Protein AF-A0A7J9QDY3-F1 (afdb_monomer)

Radius of gyration: 29.91 Å; Cα contacts (8 Å, |Δi|>4): 27; chains: 1; bounding box: 57×31×80 Å

Structure (mmCIF, N/CA/C/O backbone):
data_AF-A0A7J9QDY3-F1
#
_entry.id   AF-A0A7J9QDY3-F1
#
loop_
_atom_site.group_PDB
_atom_site.id
_atom_site.type_symbol
_atom_site.label_atom_id
_atom_site.label_alt_id
_atom_site.label_comp_id
_atom_site.label_asym_id
_atom_site.label_entity_id
_atom_site.label_seq_id
_atom_site.pdbx_PDB_ins_code
_atom_site.Cartn_x
_atom_site.Cartn_y
_atom_site.Cartn_z
_atom_site.occupancy
_atom_site.B_iso_or_equiv
_atom_site.auth_seq_id
_atom_site.auth_comp_id
_atom_site.auth_asym_id
_atom_site.auth_atom_id
_atom_site.pdbx_PDB_model_num
ATOM 1 N N . ARG A 1 1 ? -30.553 -2.509 50.606 1.00 53.34 1 ARG A N 1
ATOM 2 C CA . ARG A 1 1 ? -30.031 -3.260 49.439 1.00 53.34 1 ARG A CA 1
ATOM 3 C C . ARG A 1 1 ? -28.669 -3.853 49.769 1.00 53.34 1 ARG A C 1
ATOM 5 O O . ARG A 1 1 ? -28.569 -5.061 49.696 1.00 53.34 1 ARG A O 1
ATOM 12 N N . GLU A 1 2 ? -27.708 -3.071 50.262 1.00 62.19 2 GLU A N 1
ATOM 13 C CA . GLU A 1 2 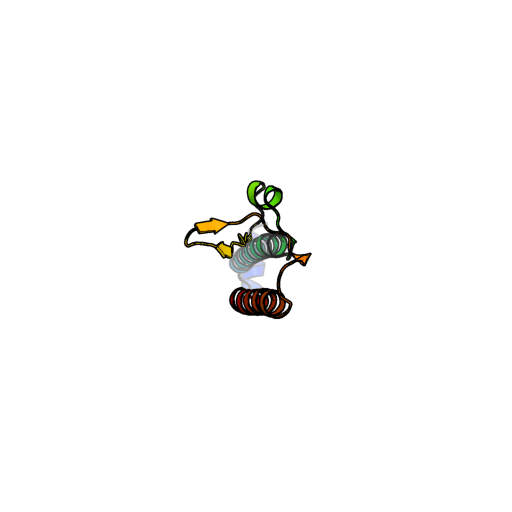? -26.379 -3.559 50.695 1.00 62.19 2 GLU A CA 1
ATOM 14 C C . GLU A 1 2 ? -26.407 -4.753 51.667 1.00 62.19 2 GLU A C 1
ATOM 16 O O . GLU A 1 2 ? -25.719 -5.731 51.422 1.00 62.19 2 GLU A O 1
ATOM 21 N N . LYS A 1 3 ? -27.265 -4.745 52.703 1.00 65.31 3 LYS A N 1
ATOM 22 C CA . LYS A 1 3 ? -27.386 -5.889 53.636 1.00 65.31 3 LYS A CA 1
ATOM 23 C C . LYS A 1 3 ? -27.796 -7.211 52.972 1.00 65.31 3 LYS A C 1
ATOM 25 O O . LYS A 1 3 ? -27.319 -8.258 53.372 1.00 65.31 3 LYS A O 1
ATOM 30 N N . VAL A 1 4 ? -28.653 -7.148 51.951 1.00 66.69 4 VAL A N 1
ATOM 31 C CA . VAL A 1 4 ? -29.114 -8.338 51.215 1.00 66.69 4 VAL A CA 1
ATOM 32 C C . VAL A 1 4 ? -28.005 -8.865 50.304 1.00 66.69 4 VAL A C 1
ATOM 34 O O . VAL A 1 4 ? -27.864 -10.068 50.149 1.00 66.69 4 VAL A O 1
ATOM 37 N N . PHE A 1 5 ? -27.192 -7.976 49.725 1.00 64.31 5 PHE A N 1
ATOM 38 C CA . PHE A 1 5 ? -26.036 -8.373 48.918 1.00 64.31 5 PHE A CA 1
ATOM 39 C C . PHE A 1 5 ? -24.945 -9.037 49.766 1.00 64.31 5 PHE A C 1
ATOM 41 O O . PHE A 1 5 ? -24.436 -10.075 49.361 1.00 64.31 5 PHE A O 1
ATOM 48 N N . ALA A 1 6 ? -24.663 -8.503 50.959 1.00 68.44 6 ALA A N 1
ATOM 49 C CA . ALA A 1 6 ? -23.674 -9.071 51.877 1.00 68.44 6 ALA A CA 1
ATOM 50 C C . ALA A 1 6 ? -24.055 -10.483 52.371 1.00 68.44 6 ALA A C 1
ATOM 52 O O . ALA A 1 6 ? -23.212 -11.373 52.399 1.00 68.44 6 ALA A O 1
ATOM 53 N N . GLU A 1 7 ? -25.331 -10.719 52.700 1.00 68.94 7 GLU A N 1
ATOM 54 C C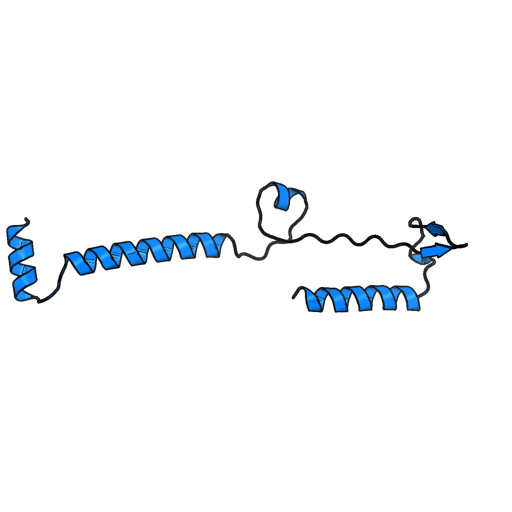A . GLU A 1 7 ? -25.815 -12.049 53.114 1.00 68.94 7 GLU A CA 1
ATOM 55 C C . GLU A 1 7 ? -25.747 -13.087 51.975 1.00 68.94 7 GLU A C 1
ATOM 57 O O . GLU A 1 7 ? -25.473 -14.263 52.214 1.00 68.94 7 GLU A O 1
ATOM 62 N N . ILE A 1 8 ? -25.968 -12.667 50.724 1.00 67.06 8 ILE A N 1
ATOM 63 C CA . ILE A 1 8 ? -25.880 -13.544 49.542 1.00 67.06 8 ILE A CA 1
ATOM 64 C C . ILE A 1 8 ? -24.416 -13.853 49.190 1.00 67.06 8 ILE A C 1
ATOM 66 O O . ILE A 1 8 ? -24.099 -14.970 48.780 1.00 67.06 8 ILE A O 1
ATOM 70 N N . GLU A 1 9 ? -23.516 -12.887 49.353 1.00 64.12 9 GLU A N 1
ATOM 71 C CA . GLU A 1 9 ? -22.070 -13.025 49.142 1.00 64.12 9 GLU A CA 1
ATOM 72 C C . GLU A 1 9 ? -21.448 -14.030 50.127 1.00 64.12 9 GLU A C 1
ATOM 74 O O . GLU A 1 9 ? -20.722 -14.937 49.714 1.00 64.12 9 GLU A O 1
ATOM 79 N N . GLU A 1 10 ? -21.839 -13.964 51.403 1.00 69.12 10 GLU A N 1
ATOM 80 C CA . GLU A 1 10 ? -21.402 -14.902 52.446 1.00 69.12 10 GLU A CA 1
ATOM 81 C C . GLU A 1 10 ? -21.913 -16.339 52.211 1.00 69.12 10 GLU A C 1
ATOM 83 O O . GLU A 1 10 ? -21.178 -17.302 52.428 1.00 69.12 10 GLU A O 1
ATOM 88 N N . GLN A 1 11 ? -23.144 -16.507 51.709 1.00 68.81 11 GLN A N 1
ATOM 89 C CA . GLN A 1 11 ? -23.721 -17.830 51.410 1.00 68.81 11 GLN A CA 1
ATOM 90 C C . GLN A 1 11 ? -23.222 -18.455 50.102 1.00 68.81 11 GLN A C 1
ATOM 92 O O . GLN A 1 11 ? -23.187 -19.679 49.980 1.00 68.81 11 GLN A O 1
ATOM 97 N N . SER A 1 12 ? -22.880 -17.639 49.104 1.00 69.44 12 SER A N 1
ATOM 98 C CA . SER A 1 12 ? -22.471 -18.119 47.778 1.00 69.44 12 SER A CA 1
ATOM 99 C C . SER A 1 12 ? -20.959 -18.301 47.637 1.00 69.44 12 SER A C 1
ATOM 101 O O . SER A 1 12 ? -20.521 -19.014 46.734 1.00 69.44 12 SER A O 1
ATOM 103 N N . GLY A 1 13 ? -20.157 -17.674 48.508 1.00 70.88 13 GLY A N 1
ATOM 104 C CA . GLY A 1 13 ? -18.694 -17.657 48.402 1.00 70.88 13 GLY A CA 1
ATOM 105 C C . GLY A 1 13 ? -18.181 -16.880 47.182 1.00 70.88 13 GLY A C 1
ATOM 106 O O . GLY A 1 13 ? -17.017 -17.021 46.805 1.00 70.88 13 GLY A O 1
ATOM 107 N N . VAL A 1 14 ? -19.051 -16.098 46.536 1.00 73.25 14 VAL A N 1
ATOM 108 C CA . VAL A 1 14 ? -18.746 -15.336 45.324 1.00 73.25 14 VAL A CA 1
ATOM 109 C C . VAL A 1 14 ? -18.500 -13.885 45.699 1.00 73.25 14 VAL A C 1
ATOM 111 O O . VAL A 1 14 ? -19.428 -13.192 46.088 1.00 73.25 14 VAL A O 1
ATOM 114 N N . ASP A 1 15 ? -17.266 -13.428 45.507 1.00 81.50 15 ASP A N 1
ATOM 115 C CA . ASP A 1 15 ? -16.874 -12.025 45.652 1.00 81.50 15 ASP A CA 1
ATOM 116 C C . ASP A 1 15 ? -17.449 -11.198 44.485 1.00 81.50 15 ASP A C 1
ATOM 118 O O . ASP A 1 15 ? -16.925 -11.200 43.361 1.00 81.50 15 ASP A O 1
ATOM 122 N N . PHE A 1 16 ? -18.577 -10.531 44.733 1.00 80.06 16 PHE A N 1
ATOM 123 C CA . PHE A 1 16 ? -19.292 -9.726 43.744 1.00 80.06 16 PHE A CA 1
ATOM 124 C C . PHE A 1 16 ? -18.505 -8.482 43.351 1.00 80.06 16 PHE A C 1
ATOM 126 O O . PHE A 1 16 ? -18.615 -8.028 42.207 1.00 80.06 16 PHE A O 1
ATOM 133 N N . GLN A 1 17 ? -17.696 -7.947 44.265 1.00 82.06 17 GLN A N 1
ATOM 134 C CA . GLN A 1 17 ? -16.837 -6.805 43.992 1.00 82.06 17 GLN A CA 1
ATOM 135 C C . GLN A 1 17 ? -15.775 -7.181 42.956 1.00 82.06 17 GLN A C 1
ATOM 137 O O . GLN A 1 17 ? -15.678 -6.536 41.910 1.00 82.06 17 GLN A O 1
ATOM 142 N N . LYS A 1 18 ? -15.088 -8.306 43.159 1.00 86.19 18 LYS A N 1
ATOM 143 C CA . LYS A 1 18 ? -14.127 -8.858 42.198 1.00 86.19 18 LYS A CA 1
ATOM 144 C C . LYS A 1 18 ? -14.777 -9.230 40.866 1.00 86.19 18 LYS A C 1
ATOM 146 O O . LYS A 1 18 ? -14.177 -9.043 39.806 1.00 86.19 18 LYS A O 1
ATOM 151 N N . LEU A 1 19 ? -16.010 -9.740 40.888 1.00 86.50 19 LEU A N 1
ATOM 152 C CA . LEU A 1 19 ? -16.763 -10.031 39.665 1.00 86.50 19 LEU A CA 1
ATOM 153 C C . LEU A 1 19 ? -17.090 -8.748 38.882 1.00 86.50 19 LEU A C 1
ATOM 155 O O . LEU A 1 19 ? -16.993 -8.726 37.654 1.00 86.50 19 LEU A O 1
ATOM 159 N N . SER A 1 20 ? -17.448 -7.677 39.591 1.00 86.62 20 SER A N 1
ATOM 160 C CA . SER A 1 20 ? -17.729 -6.364 39.011 1.00 86.62 20 SER A CA 1
ATOM 161 C C . SER A 1 20 ? -16.468 -5.709 38.445 1.00 86.62 20 SER A C 1
ATOM 163 O O . SER A 1 20 ? -16.507 -5.155 37.349 1.00 86.62 20 SER A O 1
ATOM 165 N N . GLU A 1 21 ? -15.337 -5.811 39.142 1.00 91.50 21 GLU A N 1
ATOM 166 C CA . GLU A 1 21 ? -14.036 -5.339 38.653 1.00 91.50 21 GLU A CA 1
ATOM 167 C C . GLU A 1 21 ? -13.617 -6.082 37.382 1.00 91.50 21 GLU A C 1
ATOM 169 O O . GLU A 1 21 ? -13.275 -5.454 36.377 1.00 91.50 21 GLU A O 1
ATOM 174 N N . LYS A 1 22 ? -13.740 -7.417 37.378 1.00 93.25 22 LYS A N 1
ATOM 175 C CA . LYS A 1 22 ? -13.436 -8.246 36.207 1.00 93.25 22 LYS A CA 1
ATOM 176 C C . LYS A 1 22 ? -14.345 -7.930 35.020 1.00 93.25 22 LYS A C 1
ATOM 178 O O . LYS A 1 22 ? -13.878 -7.896 33.886 1.00 93.25 22 LYS A O 1
ATOM 183 N N . LYS A 1 23 ? -15.633 -7.671 35.266 1.00 93.62 23 LYS A N 1
ATOM 184 C CA . LYS A 1 23 ? -16.569 -7.216 34.230 1.00 93.62 23 LYS A CA 1
ATOM 185 C C . LYS A 1 23 ? -16.071 -5.920 33.587 1.00 93.62 23 LYS A C 1
ATOM 187 O O . LYS A 1 23 ? -16.006 -5.851 32.367 1.00 93.62 23 LYS A O 1
ATOM 192 N N . THR A 1 24 ? -15.701 -4.922 34.387 1.00 94.88 24 THR A N 1
ATOM 193 C CA . THR A 1 24 ? -15.195 -3.635 33.882 1.00 94.88 24 THR A CA 1
ATOM 194 C C . THR A 1 24 ? -13.900 -3.800 33.086 1.00 94.88 24 THR A C 1
ATOM 196 O O . THR A 1 24 ? -13.776 -3.216 32.015 1.00 94.88 24 THR A O 1
ATOM 199 N N . GLN A 1 25 ? -12.967 -4.636 33.554 1.00 96.38 25 GLN A N 1
ATOM 200 C CA . GLN A 1 25 ? -11.752 -4.966 32.799 1.00 96.38 25 GLN A CA 1
ATOM 201 C C . GLN A 1 25 ? -12.067 -5.562 31.425 1.00 96.38 25 GLN A C 1
ATOM 203 O O . GLN A 1 25 ? -11.545 -5.080 30.427 1.00 96.38 25 GLN A O 1
ATOM 208 N N . LEU A 1 26 ? -12.961 -6.553 31.365 1.00 96.50 26 LEU A N 1
ATOM 209 C CA . LEU A 1 26 ? -13.344 -7.194 30.105 1.00 96.50 26 LEU A CA 1
ATOM 210 C C . LEU A 1 26 ? -14.008 -6.216 29.126 1.00 96.50 26 LEU A C 1
ATOM 212 O O . LEU A 1 26 ? -13.785 -6.323 27.925 1.00 96.50 26 LEU A O 1
ATOM 216 N N . PHE A 1 27 ? -14.806 -5.262 29.617 1.00 96.56 27 PHE A N 1
ATOM 217 C CA . PHE A 1 27 ? -15.367 -4.210 28.763 1.00 96.56 27 PHE A CA 1
ATOM 218 C C . PHE A 1 27 ? -14.285 -3.282 28.206 1.00 96.56 27 PHE A C 1
ATOM 220 O O . PHE A 1 27 ? -14.317 -2.983 27.020 1.00 96.56 27 PHE A O 1
ATOM 227 N N . ASN A 1 28 ? -13.300 -2.895 29.018 1.00 94.81 28 ASN A N 1
ATOM 228 C CA . ASN A 1 28 ? -12.184 -2.074 28.544 1.00 94.81 28 ASN A CA 1
ATOM 229 C C . ASN A 1 28 ? -11.317 -2.817 27.514 1.00 94.81 28 ASN A C 1
ATOM 231 O O . ASN A 1 28 ? -10.887 -2.224 26.531 1.00 94.81 28 ASN A O 1
ATOM 235 N N . GLU A 1 29 ? -11.059 -4.112 27.721 1.00 95.50 29 GLU A N 1
ATOM 236 C CA . GLU A 1 29 ? -10.336 -4.946 26.751 1.00 95.50 29 GLU A CA 1
ATOM 237 C C . GLU A 1 29 ? -11.113 -5.083 25.438 1.00 95.50 29 GLU A C 1
ATOM 239 O O . GLU A 1 29 ? -10.525 -4.986 24.363 1.00 95.50 29 GLU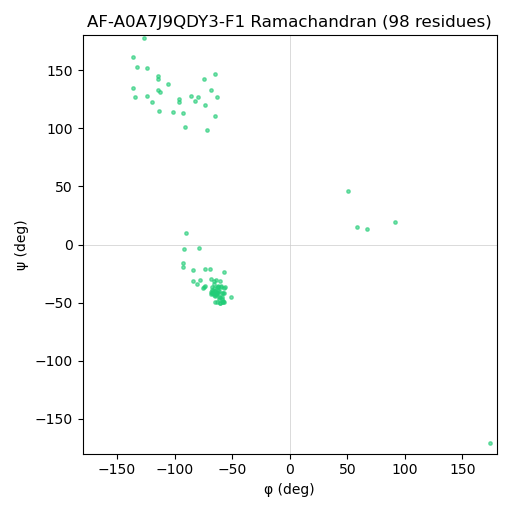 A O 1
ATOM 244 N N . LEU A 1 30 ? -12.435 -5.266 25.517 1.00 93.81 30 LEU A N 1
ATOM 245 C CA . LEU A 1 30 ? -13.299 -5.317 24.342 1.00 93.81 30 LEU A CA 1
ATOM 246 C C . LEU A 1 30 ? -13.312 -3.984 23.585 1.00 93.81 30 LEU A C 1
ATOM 248 O O . LEU A 1 30 ? -13.230 -3.998 22.361 1.00 93.81 30 LEU A O 1
ATOM 252 N N . ASP A 1 31 ? -13.390 -2.853 24.287 1.00 91.38 31 ASP A N 1
ATOM 253 C CA . ASP A 1 31 ? -13.333 -1.524 23.670 1.00 91.38 31 ASP A CA 1
ATOM 254 C C . ASP A 1 31 ? -11.995 -1.308 22.950 1.00 91.38 31 ASP A C 1
ATOM 256 O O . ASP A 1 31 ? -11.988 -0.891 21.792 1.00 91.38 31 ASP A O 1
ATOM 260 N N . SER A 1 32 ? -10.870 -1.665 23.581 1.00 89.31 32 SER A N 1
ATOM 261 C CA . SER A 1 32 ? -9.547 -1.616 22.941 1.00 89.31 32 SER A CA 1
ATOM 262 C C . SER A 1 32 ? -9.488 -2.496 21.693 1.00 89.31 32 SER A C 1
ATOM 264 O O . SER A 1 32 ? -9.071 -2.033 20.634 1.00 89.31 32 SER A O 1
ATOM 266 N N . LEU A 1 33 ? -9.974 -3.738 21.785 1.00 89.56 33 LEU A N 1
ATOM 267 C CA . LEU A 1 33 ? -10.010 -4.662 20.653 1.00 89.56 33 LEU A CA 1
ATOM 268 C C . LEU A 1 33 ? -10.881 -4.129 19.509 1.00 89.56 33 LEU A C 1
ATOM 270 O O . LEU A 1 33 ? -10.524 -4.283 18.344 1.00 89.56 33 LEU A O 1
ATOM 274 N N . LEU A 1 34 ? -12.026 -3.514 19.814 1.00 83.94 34 LEU A N 1
ATOM 275 C CA . LEU A 1 34 ? -12.905 -2.916 18.811 1.00 83.94 34 LEU A CA 1
ATOM 276 C C . LEU A 1 34 ? -12.225 -1.743 18.106 1.00 83.94 34 LEU A C 1
ATOM 278 O O . LEU A 1 34 ? -12.298 -1.668 16.882 1.00 83.94 34 LEU A O 1
ATOM 282 N N . VAL A 1 35 ? -11.550 -0.864 18.851 1.00 81.12 35 VAL A N 1
ATOM 283 C CA . VAL A 1 35 ? -10.787 0.258 18.284 1.00 81.12 35 VAL A CA 1
ATOM 284 C C . VAL A 1 35 ? -9.678 -0.252 17.366 1.00 81.12 35 VAL A C 1
ATOM 286 O O . VAL A 1 35 ? -9.616 0.168 16.212 1.00 81.12 35 VAL A O 1
ATOM 289 N N . GLU A 1 36 ? -8.870 -1.207 17.833 1.00 79.00 36 GLU A N 1
ATOM 290 C CA . GLU A 1 36 ? -7.814 -1.830 17.029 1.00 79.00 36 GLU A CA 1
ATOM 291 C C . GLU A 1 36 ? -8.396 -2.492 15.774 1.00 79.00 36 GLU A C 1
ATOM 293 O O . GLU A 1 36 ? -7.965 -2.222 14.658 1.00 79.00 36 GLU A O 1
ATOM 298 N N . THR A 1 37 ? -9.442 -3.308 15.913 1.00 72.12 37 THR A N 1
ATOM 299 C CA . THR A 1 37 ? -10.034 -4.028 14.773 1.00 72.12 37 THR A CA 1
ATOM 300 C C . THR A 1 37 ? -10.621 -3.072 13.729 1.00 72.12 37 THR A C 1
ATOM 302 O O . THR A 1 37 ? -10.495 -3.328 12.532 1.00 72.12 37 THR A O 1
ATOM 305 N N . TYR A 1 38 ? -11.224 -1.952 14.148 1.00 65.25 38 TYR A N 1
ATOM 306 C CA . TYR A 1 38 ? -11.701 -0.916 13.223 1.00 65.25 38 TYR A CA 1
ATOM 307 C C . TYR A 1 38 ? -10.561 -0.250 12.440 1.00 65.25 38 TYR A C 1
ATOM 309 O O . TYR A 1 38 ? -10.771 0.156 11.298 1.00 65.25 38 TYR A O 1
ATOM 317 N N . GLN A 1 39 ? -9.365 -0.162 13.024 1.00 62.56 39 GLN A N 1
ATOM 318 C CA . GLN A 1 39 ? -8.176 0.423 12.400 1.00 62.56 39 GLN A CA 1
ATOM 319 C C . GLN A 1 39 ? -7.414 -0.565 11.494 1.00 62.56 39 GLN A C 1
ATOM 321 O O . GLN A 1 39 ? -6.723 -0.130 10.580 1.00 62.56 39 GLN A O 1
ATOM 326 N N . ILE A 1 40 ? -7.573 -1.883 11.671 1.00 63.88 40 ILE A N 1
ATOM 327 C CA . ILE A 1 40 ? -6.770 -2.916 10.975 1.00 63.88 40 ILE A CA 1
ATOM 328 C C . ILE A 1 40 ? -7.391 -3.382 9.636 1.00 63.88 40 ILE A C 1
ATOM 330 O O . ILE A 1 40 ? -6.931 -4.345 9.022 1.00 63.88 40 ILE A O 1
ATOM 334 N N . THR A 1 41 ? -8.433 -2.729 9.111 1.00 63.81 41 THR A N 1
ATOM 335 C CA . THR A 1 41 ? -8.994 -3.177 7.820 1.00 63.81 41 THR A CA 1
ATOM 336 C C . THR A 1 41 ? -8.050 -2.787 6.674 1.00 63.81 41 THR A C 1
ATOM 338 O O . THR A 1 41 ? -7.822 -1.593 6.482 1.00 63.81 41 THR A O 1
ATOM 341 N N . PRO A 1 42 ? -7.520 -3.738 5.877 1.00 61.69 42 PRO A N 1
ATOM 342 C CA . PRO A 1 42 ? -6.622 -3.405 4.780 1.00 61.69 42 PRO A CA 1
ATOM 343 C C . PRO A 1 42 ? -7.375 -2.589 3.727 1.00 61.69 42 PRO A C 1
ATOM 345 O O . PRO A 1 42 ? -8.258 -3.094 3.031 1.00 61.69 42 PRO A O 1
ATOM 348 N N . ALA A 1 43 ? -7.021 -1.313 3.622 1.00 68.94 43 ALA A N 1
ATOM 349 C CA . ALA A 1 43 ? -7.537 -0.392 2.627 1.00 68.94 43 ALA A CA 1
ATOM 350 C C . ALA A 1 43 ? -6.405 0.034 1.690 1.00 68.94 43 ALA A C 1
ATOM 352 O O . ALA A 1 43 ? -5.260 0.198 2.107 1.00 68.94 43 ALA A O 1
ATOM 353 N N . LEU A 1 44 ? -6.726 0.239 0.410 1.00 72.31 44 LEU A N 1
ATOM 354 C CA . LEU A 1 44 ? -5.815 0.954 -0.479 1.00 72.31 44 LEU A CA 1
ATOM 355 C C . LEU A 1 44 ? -5.657 2.379 0.056 1.00 72.31 44 LEU A C 1
ATOM 357 O O . LEU A 1 44 ? -6.661 3.064 0.293 1.00 72.31 44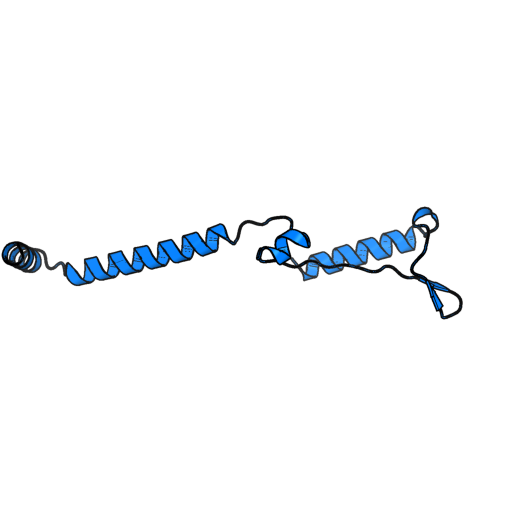 LEU A O 1
ATOM 361 N N . ILE A 1 45 ? -4.405 2.787 0.257 1.00 76.62 45 ILE A N 1
ATOM 362 C CA . ILE A 1 45 ? -4.047 4.097 0.789 1.00 76.62 45 ILE A CA 1
ATOM 363 C C . ILE A 1 45 ? -3.497 4.983 -0.330 1.00 76.62 45 ILE A C 1
ATOM 365 O O . ILE A 1 45 ? -2.749 4.525 -1.194 1.00 76.62 45 ILE A O 1
ATOM 369 N N . ASP A 1 46 ? -3.901 6.246 -0.325 1.00 82.31 46 ASP A N 1
ATOM 370 C CA . ASP A 1 46 ? -3.378 7.301 -1.188 1.00 82.31 46 ASP A CA 1
ATOM 371 C C . ASP A 1 46 ? -2.936 8.499 -0.331 1.00 82.31 46 ASP A C 1
ATOM 373 O O . ASP A 1 46 ? -3.093 8.496 0.895 1.00 82.31 46 ASP A O 1
ATOM 377 N N . ASP A 1 47 ? -2.380 9.533 -0.965 1.00 84.62 47 ASP A N 1
ATOM 378 C CA . ASP A 1 47 ? -1.921 10.736 -0.261 1.00 84.62 47 ASP A CA 1
ATOM 379 C C . ASP A 1 47 ? -3.029 11.393 0.576 1.00 84.62 47 ASP A C 1
ATOM 381 O O . ASP A 1 47 ? -2.775 11.890 1.673 1.00 84.62 47 ASP A O 1
ATOM 385 N N . SER A 1 48 ? -4.275 11.383 0.090 1.00 85.00 48 SER A N 1
ATOM 386 C CA . SER A 1 48 ? -5.395 12.015 0.798 1.00 85.00 48 SER A CA 1
ATOM 387 C C . SER A 1 48 ? -5.721 11.258 2.081 1.00 85.00 48 SER A C 1
ATOM 389 O O . SER A 1 48 ? -5.922 11.869 3.130 1.00 85.00 48 SER A O 1
ATOM 391 N N . LYS A 1 49 ? -5.721 9.927 2.005 1.00 83.44 49 LYS A N 1
ATOM 392 C CA . LYS A 1 49 ? -5.999 9.026 3.123 1.00 83.44 49 LYS A CA 1
ATOM 393 C C . LYS A 1 49 ? -4.927 9.084 4.212 1.00 83.44 49 LYS A C 1
ATOM 395 O O . LYS A 1 49 ? -5.273 9.154 5.394 1.00 83.44 49 LYS A O 1
ATOM 400 N N . LEU A 1 50 ? -3.651 9.178 3.825 1.00 82.31 50 LEU A N 1
ATOM 401 C CA . LEU A 1 50 ? -2.547 9.438 4.760 1.00 82.31 50 LEU A CA 1
ATOM 402 C C . LEU A 1 50 ? -2.744 10.760 5.517 1.00 82.31 50 LEU A C 1
ATOM 404 O O . LEU A 1 50 ? -2.602 10.805 6.737 1.00 82.31 50 LEU A O 1
ATOM 408 N N . VAL A 1 51 ? -3.127 11.836 4.819 1.00 85.38 51 VAL A N 1
ATOM 409 C CA . VAL A 1 51 ? -3.369 13.152 5.444 1.00 85.38 51 VAL A CA 1
ATOM 410 C C . VAL A 1 51 ? -4.562 13.124 6.406 1.00 85.38 51 VAL A C 1
ATOM 412 O O . VAL A 1 51 ? -4.561 13.844 7.404 1.00 85.38 51 VAL A O 1
ATOM 415 N N . THR A 1 52 ? -5.568 12.284 6.148 1.00 84.19 52 THR A N 1
ATOM 416 C CA . THR A 1 52 ? -6.729 12.116 7.040 1.00 84.19 52 THR A CA 1
ATOM 417 C C . THR A 1 52 ? -6.471 11.226 8.258 1.00 84.19 52 THR A C 1
ATOM 419 O O . THR A 1 52 ? -7.357 11.105 9.103 1.00 84.19 52 THR A O 1
ATOM 422 N N . GLY A 1 53 ? -5.273 10.646 8.381 1.00 79.88 53 GLY A N 1
ATOM 423 C CA . GLY A 1 53 ? -4.878 9.830 9.529 1.00 79.88 53 GLY A CA 1
ATOM 424 C C . GLY A 1 53 ? -5.155 8.333 9.377 1.00 79.88 53 GLY A C 1
ATOM 425 O O . GLY A 1 53 ? -5.197 7.641 10.390 1.00 79.88 53 GLY A O 1
ATOM 426 N N . GLU A 1 54 ? -5.345 7.826 8.151 1.00 80.62 54 GLU A N 1
ATOM 427 C CA . GLU A 1 54 ? -5.274 6.379 7.910 1.00 80.62 54 GLU A CA 1
ATOM 428 C C . GLU A 1 54 ? -3.826 5.900 8.097 1.00 80.62 54 GLU A C 1
ATOM 430 O O . GLU A 1 54 ? -2.880 6.504 7.583 1.00 80.62 54 GLU A O 1
ATOM 435 N N . GLU A 1 55 ? -3.650 4.805 8.834 1.00 76.81 55 GLU A N 1
ATOM 436 C CA . GLU A 1 55 ? -2.343 4.189 9.048 1.00 76.81 55 GLU A CA 1
ATOM 437 C C . GLU A 1 55 ? -1.948 3.339 7.833 1.00 76.81 55 GLU A C 1
ATOM 439 O O . GLU A 1 55 ? -2.691 2.465 7.388 1.00 76.81 55 GLU A O 1
ATOM 444 N N . GLY A 1 56 ? -0.761 3.590 7.279 1.00 78.38 56 GLY A N 1
ATOM 445 C CA . GLY A 1 56 ? -0.251 2.858 6.124 1.00 78.38 56 GLY A CA 1
ATOM 446 C C . GLY A 1 56 ? 1.063 3.425 5.592 1.00 78.38 56 GLY A C 1
ATOM 447 O O . GLY A 1 56 ? 1.689 4.283 6.215 1.00 78.38 56 GLY A O 1
ATOM 448 N N . SER A 1 57 ? 1.493 2.933 4.428 1.00 78.06 57 SER A N 1
ATOM 449 C CA . SER A 1 57 ? 2.715 3.374 3.749 1.00 78.06 57 SER A CA 1
ATOM 450 C C . SER A 1 57 ? 2.463 3.551 2.255 1.00 78.06 57 SER A C 1
ATOM 452 O O . SER A 1 57 ? 1.856 2.691 1.618 1.00 78.06 57 SER A O 1
ATOM 454 N N . LEU A 1 58 ? 2.952 4.661 1.701 1.00 83.44 58 LEU A N 1
ATOM 455 C CA . LEU A 1 58 ? 2.961 4.940 0.269 1.00 83.44 58 LEU A CA 1
ATOM 456 C C . LEU A 1 58 ? 4.413 4.983 -0.212 1.00 83.44 58 LEU A C 1
ATOM 458 O O . LEU A 1 58 ? 5.261 5.628 0.406 1.00 83.44 58 LEU A O 1
ATOM 462 N N . CYS A 1 59 ? 4.704 4.301 -1.318 1.00 81.44 59 CYS A N 1
ATOM 463 C CA . CYS A 1 59 ? 6.034 4.278 -1.914 1.00 81.44 59 CYS A CA 1
ATOM 464 C C . CYS A 1 59 ? 5.966 4.742 -3.370 1.00 81.44 59 CYS A C 1
ATOM 466 O O . CYS A 1 59 ? 5.192 4.205 -4.163 1.00 81.44 59 CYS A O 1
ATOM 468 N N . THR A 1 60 ? 6.801 5.721 -3.713 1.00 86.38 60 THR A N 1
ATOM 469 C CA . THR A 1 60 ? 6.916 6.270 -5.067 1.00 86.38 60 THR A CA 1
ATOM 470 C C . THR A 1 60 ? 8.278 5.902 -5.636 1.00 86.38 60 THR A C 1
ATOM 472 O O . THR A 1 60 ? 9.300 6.094 -4.977 1.00 86.38 60 THR A O 1
ATOM 475 N N . PHE A 1 61 ? 8.294 5.382 -6.863 1.00 87.88 61 PHE A N 1
ATOM 476 C CA . PHE A 1 61 ? 9.519 5.000 -7.560 1.00 87.88 61 PHE A CA 1
ATOM 477 C C . PHE A 1 61 ? 9.740 5.890 -8.774 1.00 87.88 61 PHE A C 1
ATOM 479 O O . PHE A 1 61 ? 8.996 5.811 -9.754 1.00 87.88 61 PHE A O 1
ATOM 486 N N . ASP A 1 62 ? 10.807 6.681 -8.730 1.00 89.19 62 ASP A N 1
ATOM 487 C CA . ASP A 1 62 ? 11.265 7.438 -9.887 1.00 89.19 62 ASP A CA 1
ATOM 488 C C . ASP A 1 62 ? 12.114 6.539 -10.789 1.00 89.19 62 ASP A C 1
ATOM 490 O O . ASP A 1 62 ? 13.114 5.950 -10.368 1.00 89.19 62 ASP A O 1
ATOM 494 N N . LEU A 1 63 ? 11.704 6.421 -12.051 1.00 89.94 63 LEU A N 1
ATOM 495 C CA . LEU A 1 63 ? 12.460 5.701 -13.068 1.00 89.94 63 LEU A CA 1
ATOM 496 C C . LEU A 1 63 ? 13.301 6.694 -13.868 1.00 89.94 63 LEU A C 1
ATOM 498 O O . LEU A 1 63 ? 12.779 7.617 -14.487 1.00 89.9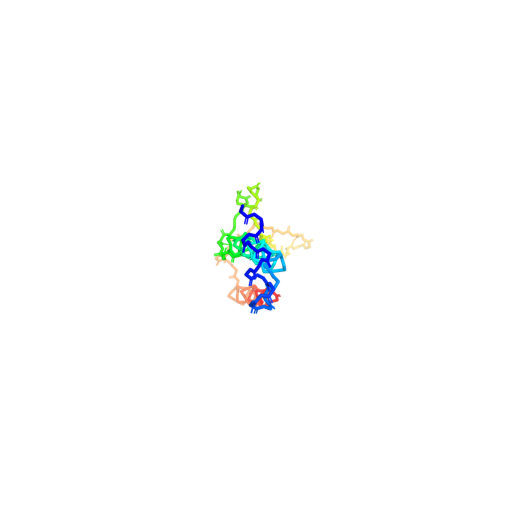4 63 LEU A O 1
ATOM 502 N N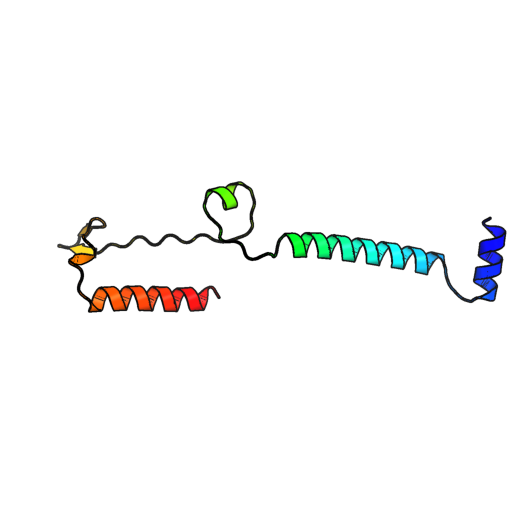 . GLU A 1 64 ? 14.610 6.468 -13.891 1.00 91.56 64 GLU A N 1
ATOM 503 C CA . GLU A 1 64 ? 15.571 7.276 -14.640 1.00 91.56 64 GLU A CA 1
ATOM 504 C C . GLU A 1 64 ? 16.519 6.368 -15.423 1.00 91.56 64 GLU A C 1
ATOM 506 O O . GLU A 1 64 ? 16.811 5.239 -15.019 1.00 91.56 64 GLU A O 1
ATOM 511 N N . PHE A 1 65 ? 17.050 6.874 -16.533 1.00 89.81 65 PHE A N 1
ATOM 512 C CA . PHE A 1 65 ? 18.107 6.204 -17.284 1.00 89.81 65 PHE A CA 1
ATOM 513 C C . PHE A 1 65 ? 19.320 7.120 -17.444 1.00 89.81 65 PHE A C 1
ATOM 515 O O . PHE A 1 65 ? 19.213 8.346 -17.439 1.00 89.81 65 PHE A O 1
ATOM 522 N N . VAL A 1 66 ? 20.504 6.518 -17.572 1.00 90.38 66 VAL A N 1
ATOM 523 C CA . VAL A 1 66 ? 21.754 7.263 -17.753 1.00 90.38 66 VAL A CA 1
ATOM 524 C C . VAL A 1 66 ? 22.085 7.350 -19.235 1.00 90.38 66 VAL A C 1
ATOM 526 O O . VAL A 1 66 ? 22.230 6.333 -19.912 1.00 90.38 66 VAL A O 1
ATOM 529 N N . LYS A 1 67 ? 22.271 8.573 -19.728 1.00 89.25 67 LYS A N 1
ATOM 530 C CA . LYS A 1 67 ? 22.733 8.864 -21.084 1.00 89.25 67 LYS A CA 1
ATOM 531 C C . LYS A 1 67 ? 23.818 9.929 -21.019 1.00 89.25 67 LYS A C 1
ATOM 533 O O . LYS A 1 67 ? 23.630 10.974 -20.411 1.00 89.25 67 LYS A O 1
ATOM 538 N N . ASN A 1 68 ? 24.978 9.663 -21.622 1.00 89.38 68 ASN A N 1
ATOM 539 C CA . ASN A 1 68 ? 26.122 10.588 -21.623 1.00 89.38 68 ASN A CA 1
ATOM 540 C C . ASN A 1 68 ? 26.493 11.106 -20.213 1.00 89.38 68 ASN A C 1
ATOM 542 O O . ASN A 1 68 ? 26.662 12.307 -20.017 1.00 89.38 68 ASN A O 1
ATOM 546 N N . ASN A 1 69 ? 26.572 10.213 -19.218 1.00 90.38 69 ASN A N 1
ATOM 547 C CA . ASN A 1 69 ? 26.806 10.547 -17.800 1.00 90.38 69 ASN A CA 1
ATOM 548 C C . ASN A 1 69 ? 25.770 11.491 -17.155 1.00 90.38 69 ASN A C 1
ATOM 550 O O . ASN A 1 69 ? 26.006 12.002 -16.064 1.00 90.38 69 ASN A O 1
ATOM 554 N N . THR A 1 70 ? 24.615 11.690 -17.786 1.00 91.44 70 THR A N 1
ATOM 555 C CA . THR A 1 70 ? 23.506 12.489 -17.257 1.00 91.44 70 THR A CA 1
ATOM 556 C C . THR A 1 70 ? 22.308 11.581 -16.995 1.00 91.44 70 THR A C 1
ATOM 558 O O . THR A 1 70 ? 22.073 10.635 -17.748 1.00 91.44 70 THR A O 1
ATOM 561 N N . ARG A 1 71 ? 21.571 11.835 -15.909 1.00 91.81 71 ARG A N 1
ATOM 562 C CA . ARG A 1 71 ? 20.318 11.132 -15.611 1.00 91.81 71 ARG A CA 1
ATOM 563 C C . ARG A 1 71 ? 19.164 11.828 -16.324 1.00 91.81 71 ARG A C 1
ATOM 565 O O . ARG A 1 71 ? 19.004 13.039 -16.195 1.00 91.81 71 ARG A O 1
ATOM 572 N N . GLU A 1 72 ? 18.383 11.067 -17.075 1.00 89.81 72 GLU A N 1
ATOM 573 C CA . GLU A 1 72 ? 17.179 11.532 -17.757 1.00 89.81 72 GLU A CA 1
ATOM 574 C C . GLU A 1 72 ? 15.976 10.734 -17.226 1.00 89.81 72 GLU A C 1
ATOM 576 O O . GLU A 1 72 ? 15.960 9.505 -17.288 1.00 89.81 72 GLU A O 1
ATOM 581 N N . GLY A 1 73 ? 14.968 11.430 -16.693 1.00 85.62 73 GLY A N 1
ATOM 582 C CA . GLY A 1 73 ? 13.702 10.823 -16.249 1.00 85.62 73 GLY A CA 1
ATOM 583 C C . GLY A 1 73 ? 12.610 10.821 -17.326 1.00 85.62 73 GLY A C 1
ATOM 584 O O . GLY A 1 73 ? 11.631 10.089 -17.231 1.00 85.62 73 GLY A O 1
ATOM 585 N N . LEU A 1 74 ? 12.772 11.619 -18.390 1.00 86.81 74 LEU A N 1
ATOM 586 C CA . LEU A 1 74 ? 11.801 11.699 -19.479 1.00 86.81 74 LEU A CA 1
ATOM 587 C C . LEU A 1 74 ? 12.148 10.680 -20.570 1.00 86.81 74 LEU A C 1
ATOM 589 O O . LEU A 1 74 ? 13.015 10.916 -21.410 1.00 86.81 74 LEU A O 1
ATOM 593 N N . PHE A 1 75 ? 11.445 9.554 -20.588 1.00 87.00 75 PHE A N 1
ATOM 594 C CA . PHE A 1 75 ? 11.564 8.552 -21.645 1.00 87.00 75 PHE A CA 1
ATOM 595 C C . PHE A 1 75 ? 10.197 8.040 -22.088 1.00 87.00 75 PHE A C 1
ATOM 597 O O . PHE A 1 75 ? 9.199 8.179 -21.390 1.00 87.00 75 PHE A O 1
ATOM 604 N N . ASP A 1 76 ? 10.160 7.434 -23.276 1.00 87.00 76 ASP A N 1
ATOM 605 C CA . ASP A 1 76 ? 8.990 6.699 -23.750 1.00 87.00 76 ASP A CA 1
ATOM 606 C C . ASP A 1 76 ? 9.156 5.219 -23.367 1.00 87.00 76 ASP A C 1
ATOM 608 O O . ASP A 1 76 ? 10.036 4.555 -23.931 1.00 87.00 76 ASP A O 1
ATOM 612 N N . PRO A 1 77 ? 8.330 4.665 -22.459 1.00 84.06 77 PRO A N 1
ATOM 613 C CA . PRO A 1 77 ? 8.417 3.262 -22.056 1.00 84.06 77 PRO A CA 1
ATOM 614 C C . PRO A 1 77 ? 8.290 2.278 -23.227 1.00 84.06 77 PRO A C 1
ATOM 616 O O . PRO A 1 77 ? 8.802 1.162 -23.160 1.00 84.06 77 PRO A O 1
ATOM 619 N N . ARG A 1 78 ? 7.660 2.685 -24.340 1.00 87.88 78 ARG A N 1
ATOM 620 C CA . ARG A 1 78 ? 7.537 1.855 -25.552 1.00 87.88 78 ARG A CA 1
ATOM 621 C C . ARG A 1 78 ? 8.867 1.658 -26.276 1.00 87.88 78 ARG A C 1
ATOM 623 O O . ARG A 1 78 ? 8.995 0.713 -27.043 1.00 87.88 78 ARG A O 1
ATOM 630 N N . LYS A 1 79 ? 9.845 2.538 -26.043 1.00 88.25 79 LYS A N 1
ATOM 631 C CA . LYS A 1 79 ? 11.193 2.464 -26.631 1.00 88.25 79 LYS A CA 1
ATOM 632 C C . LYS A 1 79 ? 12.186 1.699 -25.752 1.00 88.25 79 LYS A C 1
ATOM 634 O O . LYS A 1 79 ? 13.333 1.521 -26.151 1.00 88.25 79 LYS A O 1
ATOM 639 N N . MET A 1 80 ? 11.764 1.277 -24.563 1.00 89.56 80 MET A N 1
ATOM 640 C CA . MET A 1 80 ? 12.573 0.486 -23.643 1.00 89.56 80 MET A CA 1
ATOM 641 C C . MET A 1 80 ? 12.694 -0.960 -24.140 1.00 89.56 80 MET A C 1
ATOM 643 O O . MET A 1 80 ? 11.724 -1.510 -24.663 1.00 89.56 80 MET A O 1
ATOM 647 N N . SER A 1 81 ? 13.861 -1.584 -23.959 1.00 92.12 81 SER A N 1
ATOM 648 C CA . SER A 1 81 ? 14.032 -3.005 -24.272 1.00 92.12 81 SER A CA 1
ATOM 649 C C . SER A 1 81 ? 13.174 -3.878 -23.356 1.00 92.12 81 SER A C 1
ATOM 651 O O . SER A 1 81 ? 13.009 -3.573 -22.175 1.00 92.12 81 SER A O 1
ATOM 653 N N . GLU A 1 82 ? 12.682 -5.003 -23.877 1.00 93.62 82 GLU A N 1
ATOM 654 C CA . GLU A 1 82 ? 11.914 -5.968 -23.074 1.00 93.62 82 GLU A CA 1
ATOM 655 C C . GLU A 1 82 ? 12.713 -6.466 -21.863 1.00 93.62 82 GLU A C 1
ATOM 657 O O . GLU A 1 82 ? 12.183 -6.526 -20.761 1.00 93.62 82 GLU A O 1
ATOM 662 N N . SER A 1 83 ? 14.025 -6.671 -22.019 1.00 94.31 83 SER A N 1
ATOM 663 C CA . SER A 1 83 ? 14.915 -7.052 -20.913 1.00 94.31 83 SER A CA 1
ATOM 664 C C . SER A 1 83 ? 14.946 -6.040 -19.763 1.00 94.31 83 SER A C 1
ATOM 666 O O . SER A 1 83 ? 15.048 -6.426 -18.601 1.00 94.31 83 SER A O 1
ATOM 668 N N . ALA A 1 84 ? 14.870 -4.741 -20.066 1.00 91.81 84 ALA A N 1
ATOM 669 C CA . ALA A 1 84 ? 14.841 -3.704 -19.043 1.00 91.81 84 ALA A CA 1
ATOM 670 C C . ALA A 1 84 ? 13.466 -3.645 -18.367 1.00 91.81 84 ALA A C 1
ATOM 672 O O . ALA A 1 84 ? 13.408 -3.500 -17.149 1.00 91.81 84 ALA A O 1
ATOM 673 N N . LYS A 1 85 ? 12.375 -3.839 -19.123 1.00 91.81 85 LYS A N 1
ATOM 674 C CA . LYS A 1 85 ? 11.018 -3.943 -18.563 1.00 91.81 85 LYS A CA 1
ATOM 675 C C . LYS A 1 85 ? 10.902 -5.125 -17.604 1.00 91.81 85 LYS A C 1
ATOM 677 O O . LYS A 1 85 ? 10.488 -4.938 -16.466 1.00 91.81 85 LYS A O 1
ATOM 682 N N . GLU A 1 86 ? 11.329 -6.311 -18.032 1.00 95.25 86 GLU A N 1
ATOM 683 C CA . GLU A 1 86 ? 11.363 -7.515 -17.193 1.00 95.25 86 GLU A CA 1
ATOM 684 C C . GLU A 1 86 ? 12.237 -7.308 -15.952 1.00 95.25 86 GLU A C 1
ATOM 686 O O . GLU A 1 86 ? 11.851 -7.689 -14.849 1.00 95.25 86 GLU A O 1
ATOM 691 N N . GLY A 1 87 ? 13.391 -6.651 -16.110 1.00 94.62 87 GLY A N 1
ATOM 692 C CA . GLY A 1 87 ? 14.268 -6.300 -14.997 1.00 94.62 87 GLY A CA 1
ATOM 693 C C . GLY A 1 87 ? 13.593 -5.392 -13.966 1.00 94.62 87 GLY A C 1
ATOM 694 O O . GLY A 1 87 ? 13.695 -5.662 -12.772 1.00 94.62 87 GLY A O 1
ATOM 695 N N . ILE A 1 88 ? 12.886 -4.348 -14.410 1.00 92.56 88 ILE A N 1
ATOM 696 C CA . ILE A 1 88 ? 12.142 -3.434 -13.529 1.00 92.56 88 ILE A CA 1
ATOM 697 C C . ILE A 1 88 ? 11.029 -4.187 -12.798 1.00 92.56 88 ILE A C 1
ATOM 699 O O . ILE A 1 88 ? 10.955 -4.100 -11.576 1.00 92.56 88 ILE A O 1
ATOM 703 N N . VAL A 1 89 ? 10.211 -4.963 -13.519 1.00 93.19 89 VAL A N 1
ATOM 704 C CA . VAL A 1 89 ? 9.120 -5.756 -12.926 1.00 93.19 89 VAL A CA 1
ATOM 705 C C . VAL A 1 89 ? 9.666 -6.704 -11.863 1.00 93.19 89 VAL A C 1
ATOM 707 O O . VAL A 1 89 ? 9.212 -6.670 -10.726 1.00 93.19 89 VAL A O 1
ATOM 710 N N . LYS A 1 90 ? 10.724 -7.456 -12.184 1.00 95.94 90 LYS A N 1
ATOM 711 C CA . LYS A 1 90 ? 11.359 -8.372 -11.234 1.00 95.94 90 LYS A CA 1
ATOM 712 C C . LYS A 1 90 ? 11.837 -7.660 -9.966 1.00 95.94 90 LYS A C 1
ATOM 714 O O . LYS A 1 90 ? 11.668 -8.187 -8.873 1.00 95.94 90 LYS A O 1
ATOM 719 N N . ARG A 1 91 ? 12.434 -6.468 -10.087 1.00 93.69 91 ARG A N 1
ATOM 720 C CA . ARG A 1 91 ? 12.871 -5.687 -8.916 1.00 93.69 91 ARG A CA 1
ATOM 721 C C . ARG A 1 91 ? 11.700 -5.179 -8.080 1.00 93.69 91 ARG A C 1
ATOM 723 O O . ARG A 1 91 ? 11.821 -5.146 -6.859 1.00 93.69 91 ARG A O 1
ATOM 730 N N . LEU A 1 92 ? 10.594 -4.792 -8.713 1.00 92.62 92 LEU A N 1
ATOM 731 C CA . LEU A 1 92 ? 9.379 -4.392 -8.003 1.00 92.62 92 LEU A CA 1
ATOM 732 C C . LEU A 1 92 ? 8.740 -5.584 -7.272 1.00 92.62 92 LEU A C 1
ATOM 734 O O . LEU A 1 92 ? 8.333 -5.427 -6.126 1.00 92.62 92 LEU A O 1
ATOM 738 N N . ASP A 1 93 ? 8.740 -6.778 -7.870 1.00 92.94 93 ASP A N 1
ATOM 739 C CA . ASP A 1 93 ? 8.267 -8.014 -7.223 1.00 92.94 93 ASP A CA 1
ATOM 740 C C . ASP A 1 93 ? 9.154 -8.414 -6.029 1.00 92.94 93 ASP A C 1
ATOM 742 O O . ASP A 1 93 ? 8.660 -8.764 -4.952 1.00 92.94 93 ASP A O 1
ATOM 746 N N . GLU A 1 94 ? 10.480 -8.319 -6.187 1.00 93.25 94 GLU A N 1
ATOM 747 C CA . GLU A 1 94 ? 11.441 -8.516 -5.093 1.00 93.25 94 GLU A CA 1
ATOM 748 C C . GLU A 1 94 ? 11.172 -7.532 -3.945 1.00 93.25 94 GLU A C 1
ATOM 750 O O . GLU A 1 94 ? 11.181 -7.923 -2.780 1.00 93.25 94 GLU A O 1
ATOM 755 N N . PHE A 1 95 ? 10.876 -6.269 -4.261 1.00 89.75 95 PHE A N 1
ATOM 756 C CA . PHE A 1 95 ? 10.551 -5.251 -3.265 1.00 89.75 95 PHE A CA 1
ATOM 757 C C . PHE A 1 95 ? 9.213 -5.521 -2.563 1.00 89.75 95 PHE A C 1
ATOM 759 O O . PHE A 1 95 ? 9.129 -5.421 -1.340 1.00 89.75 95 PHE A O 1
ATOM 766 N N . ALA A 1 96 ? 8.186 -5.937 -3.308 1.00 86.19 96 ALA A N 1
ATOM 767 C CA . ALA A 1 96 ? 6.894 -6.329 -2.747 1.00 86.19 96 ALA A CA 1
ATOM 768 C C . ALA A 1 96 ? 7.017 -7.516 -1.776 1.00 86.19 96 ALA A C 1
ATOM 770 O O . ALA A 1 96 ? 6.275 -7.592 -0.801 1.00 86.19 96 ALA A O 1
ATOM 771 N N . THR A 1 97 ? 7.982 -8.411 -2.003 1.00 89.50 97 THR A N 1
ATOM 772 C CA . THR A 1 97 ? 8.271 -9.547 -1.110 1.00 89.50 97 THR A CA 1
ATOM 773 C C . THR A 1 97 ? 8.964 -9.126 0.193 1.00 89.50 97 THR A C 1
ATOM 775 O O . THR A 1 97 ? 8.944 -9.876 1.157 1.00 89.50 97 THR A O 1
ATOM 778 N N . ILE A 1 98 ? 9.608 -7.955 0.238 1.00 87.19 98 ILE A N 1
ATOM 779 C CA . ILE A 1 98 ? 10.245 -7.427 1.458 1.00 87.19 98 ILE A CA 1
ATOM 780 C C . ILE A 1 98 ? 9.226 -6.692 2.339 1.00 87.19 98 ILE A C 1
ATOM 782 O O . ILE A 1 98 ? 9.385 -6.654 3.556 1.00 87.19 98 ILE A O 1
ATOM 786 N N . ILE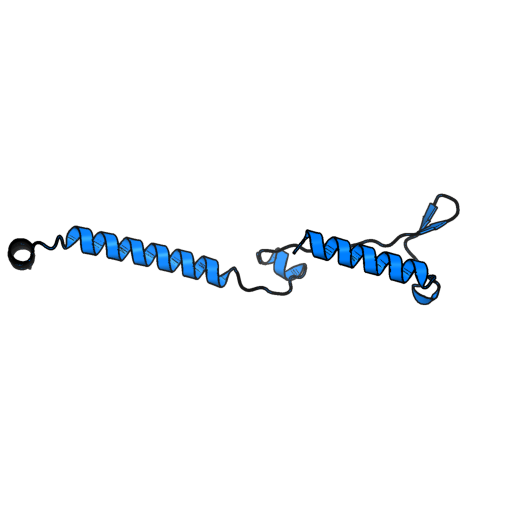 A 1 99 ? 8.221 -6.065 1.720 1.00 76.50 99 ILE A N 1
ATOM 787 C CA . ILE A 1 99 ? 7.186 -5.301 2.429 1.00 76.50 99 ILE A CA 1
ATOM 788 C C . ILE A 1 99 ? 6.090 -6.206 3.008 1.00 76.50 99 ILE A C 1
ATOM 790 O O . ILE A 1 99 ? 5.553 -5.874 4.064 1.00 76.50 99 ILE A O 1
ATOM 794 N N . ASN A 1 100 ? 5.757 -7.307 2.324 1.00 62.12 100 ASN A N 1
ATOM 795 C CA . ASN A 1 100 ? 4.789 -8.313 2.785 1.00 62.12 100 ASN A CA 1
ATOM 796 C C . ASN A 1 100 ? 5.425 -9.348 3.718 1.00 62.12 100 ASN A C 1
ATOM 798 O O . ASN A 1 100 ? 4.711 -9.810 4.635 1.00 62.12 100 ASN A O 1
#

pLDDT: mean 83.11, std 10.54, range [53.34, 96.56]

Sequence (100 aa):
REKVFAEIEEQSGVDFQKLSEKKTQLFNELDSLLVETYQITPALIDDSKLVTGEEGSLCTFDLEFVKNNTREGLFDPRKMSESAKEGIVKRLDEFATIIN

Solvent-accessible surface area (backbone atoms 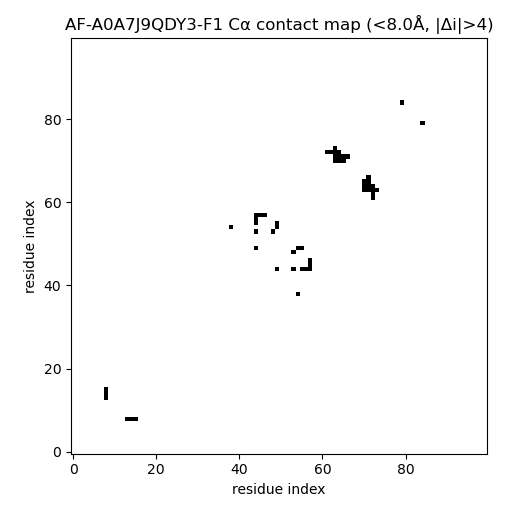only — not comparable to full-atom values): 6391 Å² total; per-residue (Å²): 111,70,71,62,52,53,55,50,31,71,74,65,74,49,62,62,66,61,52,52,53,52,50,52,50,53,52,52,52,48,52,52,50,50,55,51,57,71,68,66,63,93,65,93,75,50,75,68,43,49,74,74,66,53,89,83,89,85,88,86,83,86,66,67,46,79,54,95,96,38,80,43,65,86,73,62,78,88,77,52,54,67,70,56,54,54,49,52,51,52,53,51,52,56,49,52,64,71,76,106

Mean 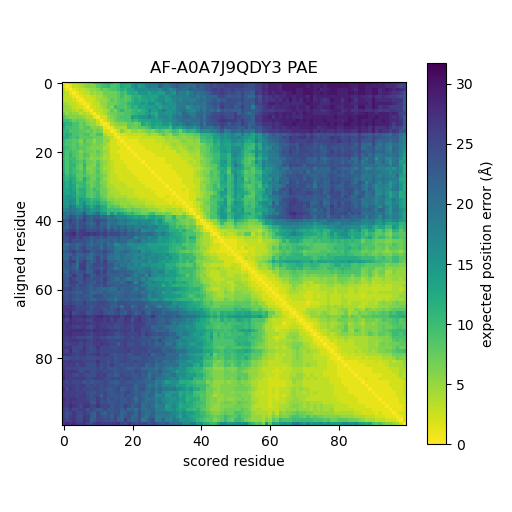predicted aligned error: 13.44 Å

Secondary structure (DSSP, 8-state):
-HHHHHHHHHHH---HHHHHHHHHHHHHHHHHHHHHHHH-------HHHHHTT-----------EEETTEEE----GGGS-HHHHHHHHHHHHHHHHHH-

Foldseek 3Di:
DVVVVVVVCVVVVDDVVVVVVVVVVVVVVVVVVVVVVVLPDDDDDDPVNVVVPRDDDDDDDQDWDDDPNDTDSDDDPVPDDPVVVVVVVVVVVVVVVVVD